Protein AF-E6LRH9-F1 (afdb_monomer_lite)

pLDDT: mean 71.88, std 18.45, range [34.19, 89.56]

Organism: NCBI:txid887325

Secondary structure (DSSP, 8-state):
--EEE--TT--EEPTTTTTT--S-SEEE--TT--EE-TTTTTT-TT--EEE--TT--EE-TTTTTT-TT------BTB-----------------

Sequence (95 aa):
MTEIEIPNSTVNVKSWTFSGCEKPERVELPKSFKQIDSKAFSDCIELKSIVIPSQVKQIEWAAFSGADEIKQELFLGNDIVIEVSEEKRQPGILR

Radius of gyration: 13.34 Å; chains: 1; bounding box: 32×40×32 Å

Foldseek 3Di:
DQEDDDDLPEQEQEACCQALVQRHLEYEDHQNYAEYEACSNELNCNHQEYEDHLNHDYYYHNSHHNNVNHDYPYCNDPDDPDDPPPPPPPPDDDD

InterPro domains:
  IPR026906 BspA-type LRR region [PF13306] (2-72)
  IPR032675 Leucine-rich repeat domain superfamily [G3DSA:3.80.10.10] (1-90)

Structure (mmCIF, N/CA/C/O backbone):
data_AF-E6LRH9-F1
#
_entry.id   AF-E6LRH9-F1
#
loop_
_atom_site.group_PDB
_atom_site.id
_atom_site.type_symbol
_atom_site.label_atom_id
_atom_site.label_alt_id
_atom_site.label_comp_id
_atom_site.label_asym_id
_atom_site.label_entity_id
_atom_site.label_seq_id
_atom_site.pdbx_PDB_ins_code
_atom_site.Cartn_x
_atom_site.Cartn_y
_atom_site.Cartn_z
_atom_site.occupancy
_atom_site.B_iso_or_equiv
_atom_site.auth_seq_id
_atom_site.auth_comp_id
_atom_site.auth_asym_id
_atom_site.auth_atom_id
_atom_site.pdbx_PDB_model_num
ATOM 1 N N . MET A 1 1 ? 11.260 -13.194 -1.825 1.00 51.09 1 MET A N 1
ATOM 2 C CA . MET A 1 1 ? 10.113 -13.098 -0.904 1.00 51.09 1 MET A CA 1
ATOM 3 C C . MET A 1 1 ? 8.974 -12.570 -1.736 1.00 51.09 1 MET A C 1
ATOM 5 O O . MET A 1 1 ? 9.146 -11.520 -2.336 1.00 51.09 1 MET A O 1
ATOM 9 N N . THR A 1 2 ? 7.914 -13.353 -1.860 1.00 66.00 2 THR A N 1
ATOM 10 C CA . THR A 1 2 ? 6.755 -13.098 -2.729 1.00 66.00 2 THR A CA 1
ATOM 11 C C . THR A 1 2 ? 5.626 -12.365 -2.004 1.00 66.00 2 THR A C 1
ATOM 13 O O . THR A 1 2 ? 4.649 -11.974 -2.633 1.00 66.00 2 THR A O 1
ATOM 16 N N . GLU A 1 3 ? 5.770 -12.155 -0.694 1.00 70.50 3 GLU A N 1
ATOM 17 C CA . GLU A 1 3 ? 4.744 -11.595 0.180 1.00 70.50 3 GLU A CA 1
ATOM 18 C C . GLU A 1 3 ? 5.357 -10.581 1.152 1.00 70.50 3 GLU A C 1
ATOM 20 O O . GLU A 1 3 ? 6.478 -10.772 1.638 1.00 70.50 3 GLU A O 1
ATOM 25 N N . ILE A 1 4 ? 4.625 -9.495 1.409 1.00 76.50 4 ILE A N 1
ATOM 26 C CA . ILE A 1 4 ? 4.906 -8.555 2.498 1.00 76.50 4 ILE A CA 1
ATOM 27 C C . ILE A 1 4 ? 3.900 -8.817 3.613 1.00 7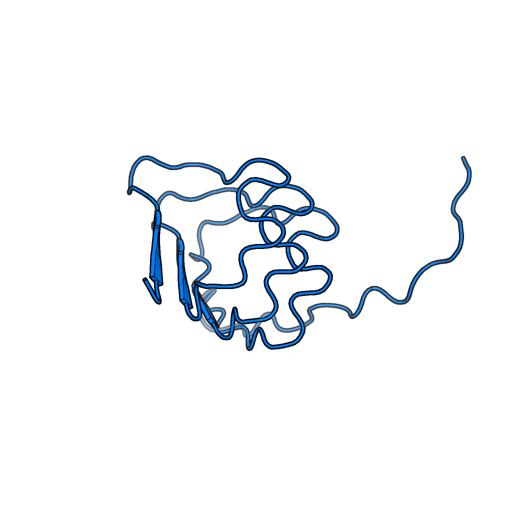6.50 4 ILE A C 1
ATOM 29 O O . ILE A 1 4 ? 2.705 -8.569 3.450 1.00 76.50 4 ILE A O 1
ATOM 33 N N . GLU A 1 5 ? 4.408 -9.249 4.764 1.00 71.38 5 GLU A N 1
ATOM 34 C CA . GLU A 1 5 ? 3.643 -9.286 6.006 1.00 71.38 5 GLU A CA 1
ATOM 35 C C . GLU A 1 5 ? 3.800 -7.954 6.741 1.00 71.38 5 GLU A C 1
ATOM 37 O O . GLU A 1 5 ? 4.888 -7.594 7.201 1.00 71.38 5 GLU A O 1
ATOM 42 N N . ILE A 1 6 ? 2.703 -7.209 6.865 1.00 77.94 6 ILE A N 1
ATOM 43 C CA . ILE A 1 6 ? 2.677 -5.990 7.669 1.00 77.94 6 ILE A CA 1
ATOM 44 C C . ILE A 1 6 ? 2.280 -6.346 9.115 1.00 77.94 6 ILE A C 1
ATOM 46 O O . ILE A 1 6 ? 1.221 -6.940 9.330 1.00 77.94 6 ILE A O 1
ATOM 50 N N . PRO A 1 7 ? 3.076 -5.961 10.137 1.00 79.94 7 PRO A N 1
ATOM 51 C CA . PRO A 1 7 ? 2.788 -6.279 11.533 1.00 79.94 7 PRO A CA 1
ATOM 52 C C . PRO A 1 7 ? 1.398 -5.820 11.974 1.00 79.94 7 PRO A C 1
ATOM 54 O O . PRO A 1 7 ? 0.993 -4.702 11.659 1.00 79.94 7 PRO A O 1
ATOM 57 N N . ASN A 1 8 ? 0.727 -6.608 12.819 1.00 75.62 8 ASN A N 1
ATOM 58 C CA . ASN A 1 8 ? -0.612 -6.298 13.348 1.00 75.62 8 ASN A CA 1
ATOM 59 C C . ASN A 1 8 ? -0.713 -4.969 14.126 1.00 75.62 8 ASN A C 1
ATOM 61 O O . ASN A 1 8 ? -1.813 -4.453 14.324 1.00 75.62 8 ASN A O 1
ATOM 65 N N . SER A 1 9 ? 0.410 -4.408 14.580 1.00 80.62 9 SER A N 1
ATOM 66 C CA . SER A 1 9 ? 0.474 -3.090 15.224 1.00 80.62 9 SER A CA 1
ATOM 67 C C . SER A 1 9 ? 0.538 -1.919 14.236 1.00 80.62 9 SER A C 1
ATOM 69 O O . SER A 1 9 ? 0.464 -0.766 14.657 1.00 80.62 9 SER A O 1
ATOM 71 N N . THR A 1 10 ? 0.676 -2.189 12.938 1.00 80.31 10 THR A N 1
ATOM 72 C CA . THR A 1 10 ? 0.793 -1.155 11.907 1.00 80.31 10 THR A CA 1
ATOM 73 C C . THR A 1 10 ? -0.563 -0.521 11.641 1.00 80.31 10 THR A C 1
ATOM 75 O O . THR A 1 10 ? -1.505 -1.182 11.210 1.00 80.31 10 THR A O 1
ATOM 78 N N . VAL A 1 11 ? -0.653 0.784 11.887 1.00 78.62 11 VAL A N 1
ATOM 79 C CA . VAL A 1 11 ? -1.887 1.562 11.706 1.00 78.62 11 VAL A CA 1
ATOM 80 C C . VAL A 1 11 ? -1.948 2.201 10.316 1.00 78.62 11 VAL A C 1
ATOM 82 O O . VAL A 1 11 ? -3.036 2.377 9.770 1.00 78.62 11 VAL A O 1
ATOM 85 N N . ASN A 1 12 ? -0.796 2.531 9.734 1.00 80.06 12 ASN A N 1
ATOM 86 C CA . ASN A 1 12 ? -0.682 3.154 8.423 1.00 80.06 12 ASN A CA 1
ATOM 87 C C . ASN A 1 12 ? 0.601 2.735 7.692 1.00 80.06 12 ASN A C 1
ATOM 89 O O . ASN A 1 12 ? 1.599 2.365 8.311 1.00 80.06 12 ASN A O 1
ATOM 93 N N . VAL A 1 13 ? 0.567 2.821 6.364 1.00 84.81 13 VAL A N 1
ATOM 94 C CA . VAL A 1 13 ? 1.753 2.772 5.505 1.00 84.81 13 VAL A CA 1
ATOM 95 C C . VAL A 1 13 ? 2.021 4.206 5.088 1.00 84.81 13 VAL A C 1
ATOM 97 O O . VAL A 1 13 ? 1.148 4.842 4.501 1.00 84.81 13 VAL A O 1
ATOM 100 N N . LYS A 1 14 ? 3.220 4.700 5.407 1.00 86.44 14 LYS A N 1
ATOM 101 C CA . LYS A 1 14 ? 3.629 6.069 5.089 1.00 86.44 14 LYS A CA 1
ATOM 102 C C . LYS A 1 14 ? 3.875 6.243 3.598 1.00 86.44 14 LYS A C 1
ATOM 104 O O . LYS A 1 14 ? 4.157 5.268 2.893 1.00 86.44 14 LYS A O 1
ATOM 109 N N . SER A 1 15 ? 3.847 7.491 3.143 1.00 88.69 15 SER A N 1
ATOM 110 C CA . SER A 1 15 ? 4.115 7.815 1.746 1.00 88.69 15 SER A CA 1
ATOM 111 C C . SER A 1 15 ? 5.414 7.165 1.273 1.00 88.69 15 SER A C 1
ATOM 113 O O . SER A 1 15 ? 6.421 7.216 1.981 1.00 88.69 15 SER A O 1
ATOM 115 N N . TRP A 1 16 ? 5.385 6.567 0.081 1.00 86.81 16 TRP A N 1
ATOM 116 C CA . TRP A 1 16 ? 6.534 5.925 -0.572 1.00 86.81 16 TRP A CA 1
ATOM 117 C C . TRP A 1 16 ? 7.149 4.699 0.128 1.00 86.81 16 TRP A C 1
ATOM 119 O O . TRP A 1 16 ? 8.169 4.204 -0.342 1.00 86.81 16 TRP A O 1
ATOM 129 N N . THR A 1 17 ? 6.562 4.175 1.214 1.00 88.00 17 THR A N 1
ATOM 130 C CA . THR A 1 17 ? 7.173 3.078 2.005 1.00 88.00 17 THR A CA 1
ATOM 131 C C . THR A 1 17 ? 7.501 1.837 1.173 1.00 88.00 17 THR A C 1
ATOM 133 O O . THR A 1 17 ? 8.559 1.243 1.362 1.00 88.00 17 THR A O 1
ATOM 136 N N . PHE A 1 18 ? 6.610 1.450 0.261 1.00 88.31 18 PHE A N 1
ATOM 137 C CA . PHE A 1 18 ? 6.796 0.323 -0.651 1.00 88.31 18 PHE A CA 1
ATOM 138 C C . PHE A 1 18 ? 6.895 0.777 -2.107 1.00 88.31 18 PHE A C 1
ATOM 140 O O . PHE A 1 18 ? 6.721 -0.038 -3.005 1.00 88.31 18 PHE A O 1
ATOM 147 N N . SER A 1 19 ? 7.185 2.054 -2.369 1.00 88.00 19 SER A N 1
ATOM 148 C CA . SER A 1 19 ? 7.321 2.517 -3.748 1.00 88.00 19 SER A CA 1
ATOM 149 C C . SER A 1 19 ? 8.463 1.791 -4.461 1.00 88.00 19 SER A C 1
ATOM 151 O O . SER A 1 19 ? 9.562 1.680 -3.919 1.00 88.00 19 SER A O 1
ATOM 153 N N . GLY A 1 20 ? 8.216 1.336 -5.688 1.00 87.44 20 GLY A N 1
ATOM 154 C CA . GLY A 1 20 ? 9.168 0.583 -6.500 1.00 87.44 20 GLY A CA 1
ATOM 155 C C . GLY A 1 20 ? 9.417 -0.834 -5.984 1.00 87.44 20 GLY A C 1
ATOM 156 O O . GLY A 1 20 ? 10.459 -1.420 -6.271 1.00 87.44 20 GLY A O 1
ATOM 157 N N . CYS A 1 21 ? 8.520 -1.394 -5.166 1.00 85.88 21 CYS A N 1
ATOM 158 C CA . CYS A 1 21 ? 8.648 -2.783 -4.742 1.00 85.88 21 CYS A CA 1
ATOM 159 C C . CYS A 1 21 ? 8.271 -3.731 -5.891 1.00 85.88 21 CYS A C 1
ATOM 161 O O . CYS A 1 21 ? 7.109 -4.057 -6.092 1.00 85.88 21 CYS A O 1
ATOM 163 N N . GLU A 1 22 ? 9.282 -4.243 -6.590 1.00 82.81 22 GLU A N 1
ATOM 164 C CA . GLU A 1 22 ? 9.142 -5.176 -7.726 1.00 82.81 22 GLU A CA 1
ATOM 165 C C . GLU A 1 22 ? 9.088 -6.658 -7.310 1.00 82.81 22 GLU A C 1
ATOM 167 O O . GLU A 1 22 ? 9.238 -7.549 -8.130 1.00 82.81 22 GLU A O 1
ATOM 172 N N . LYS A 1 23 ? 8.994 -6.964 -6.014 1.00 83.50 23 LYS A N 1
ATOM 173 C CA . LYS A 1 23 ? 9.059 -8.345 -5.497 1.00 83.50 23 LYS A CA 1
ATOM 174 C C . LYS A 1 23 ? 7.749 -8.917 -4.960 1.00 83.50 23 LYS A C 1
ATOM 176 O O . LYS A 1 23 ? 7.531 -10.112 -5.157 1.00 83.50 23 LYS A O 1
ATOM 181 N N . PRO A 1 24 ? 6.938 -8.169 -4.191 1.00 82.38 24 PRO A N 1
ATOM 182 C CA . PRO A 1 24 ? 5.738 -8.743 -3.612 1.00 82.38 24 PRO A CA 1
ATOM 183 C C . PRO A 1 24 ? 4.680 -8.905 -4.695 1.00 82.38 24 PRO A C 1
ATOM 185 O O . PRO A 1 24 ? 4.187 -7.920 -5.230 1.00 82.38 24 PRO A O 1
ATOM 188 N N . GLU A 1 25 ? 4.288 -10.145 -4.964 1.00 87.56 25 GLU A N 1
ATOM 189 C CA . GLU A 1 25 ? 3.111 -10.421 -5.791 1.00 87.56 25 GLU A CA 1
ATOM 190 C C . GLU A 1 25 ? 1.821 -10.208 -4.998 1.00 87.56 25 GLU A C 1
ATOM 192 O O . GLU A 1 25 ? 0.755 -9.966 -5.571 1.00 87.56 25 GLU A O 1
ATOM 197 N N . ARG A 1 26 ? 1.927 -10.285 -3.666 1.00 84.62 26 ARG A N 1
ATOM 198 C CA . ARG A 1 26 ? 0.807 -10.185 -2.744 1.00 84.62 26 ARG A CA 1
ATOM 199 C C . ARG A 1 26 ? 1.143 -9.364 -1.503 1.00 84.62 26 ARG A C 1
ATOM 201 O O . ARG A 1 26 ? 2.218 -9.510 -0.918 1.00 84.62 26 ARG A O 1
ATOM 208 N N . VAL A 1 27 ? 0.196 -8.526 -1.087 1.00 85.50 27 VAL A N 1
ATOM 209 C CA . VAL A 1 27 ? 0.264 -7.748 0.159 1.00 85.50 27 VAL A CA 1
ATOM 210 C C . VAL A 1 27 ? -0.996 -7.987 0.987 1.00 85.50 27 VAL A C 1
ATOM 212 O O . VAL A 1 27 ? -2.113 -7.791 0.506 1.00 85.50 27 VAL A O 1
ATOM 215 N N . GLU A 1 28 ? -0.819 -8.347 2.256 1.00 84.12 28 GLU A N 1
ATOM 216 C CA . GLU A 1 28 ? -1.899 -8.358 3.244 1.00 84.12 28 GLU A CA 1
ATOM 217 C C . GLU A 1 28 ? -1.711 -7.225 4.250 1.00 84.12 28 GLU A C 1
ATOM 219 O O . GLU A 1 28 ? -0.677 -7.121 4.915 1.00 84.12 28 GLU A O 1
ATOM 224 N N . LEU A 1 29 ? -2.730 -6.376 4.394 1.00 83.75 29 LEU A N 1
ATOM 225 C CA . LEU A 1 29 ? -2.743 -5.359 5.441 1.00 83.75 29 LEU A CA 1
ATOM 226 C C . LEU A 1 29 ? -3.442 -5.903 6.703 1.00 83.75 29 LEU A C 1
ATOM 228 O O . LEU A 1 29 ? -4.443 -6.619 6.606 1.00 83.75 29 LEU A O 1
ATOM 232 N N . PRO A 1 30 ? -2.969 -5.545 7.909 1.00 82.56 30 PRO A N 1
ATOM 233 C CA . PRO A 1 30 ? -3.532 -6.054 9.152 1.00 82.56 30 PRO A CA 1
ATOM 234 C C . PRO A 1 30 ? -4.929 -5.483 9.411 1.00 82.56 30 PRO A C 1
ATOM 236 O O . PRO A 1 30 ? -5.239 -4.355 9.049 1.00 82.56 30 PRO A O 1
ATOM 239 N N . LYS A 1 31 ? -5.786 -6.209 10.138 1.00 80.25 31 LYS A N 1
ATOM 240 C CA . LYS A 1 31 ? -7.176 -5.775 10.422 1.00 80.25 31 LYS A CA 1
ATOM 241 C C . LYS A 1 31 ? -7.289 -4.421 11.143 1.00 80.25 31 LYS A C 1
ATOM 243 O O . LYS A 1 31 ? -8.333 -3.774 11.080 1.00 80.25 31 LYS A O 1
ATOM 248 N N . SER A 1 32 ? -6.244 -4.020 11.864 1.00 81.69 32 SER A N 1
ATOM 249 C CA . SER A 1 32 ? -6.135 -2.746 12.587 1.00 81.69 32 SER A CA 1
ATOM 250 C C . SER A 1 32 ? -5.810 -1.555 11.679 1.00 81.69 32 SER A C 1
ATOM 252 O O . SER A 1 32 ? -5.948 -0.413 12.121 1.00 81.69 32 SER A O 1
ATOM 254 N N . PHE A 1 33 ? -5.409 -1.814 10.435 1.00 83.12 33 PHE A N 1
ATOM 255 C CA . PHE A 1 33 ? -4.912 -0.824 9.495 1.00 83.12 33 PHE A CA 1
ATOM 256 C C . PHE A 1 33 ? -5.986 0.200 9.118 1.00 83.12 33 PHE A C 1
ATOM 258 O O . PHE A 1 33 ? -7.155 -0.141 8.923 1.00 83.12 33 PHE A O 1
ATOM 265 N N . LYS A 1 34 ? -5.593 1.475 9.044 1.00 82.62 34 LYS A N 1
ATOM 266 C CA . LYS A 1 34 ? -6.513 2.608 8.883 1.00 82.62 34 LYS A CA 1
ATOM 267 C C . LYS A 1 34 ? -6.281 3.420 7.619 1.00 82.62 34 LYS A C 1
ATOM 269 O O . LYS A 1 34 ? -7.260 3.959 7.105 1.00 82.62 34 LYS A O 1
ATOM 274 N N . GLN A 1 35 ? -5.042 3.526 7.139 1.00 83.06 35 GLN A N 1
ATOM 275 C CA . GLN A 1 35 ? -4.706 4.495 6.097 1.00 83.06 35 GLN A CA 1
ATOM 276 C C . GLN A 1 35 ? -3.521 4.069 5.225 1.00 83.06 35 GLN A C 1
ATOM 278 O O . GLN A 1 35 ? -2.477 3.666 5.743 1.00 83.06 35 GLN A O 1
ATOM 283 N N . ILE A 1 36 ? -3.685 4.203 3.907 1.00 85.81 36 ILE A N 1
ATOM 284 C CA . ILE A 1 36 ? -2.616 4.076 2.911 1.00 85.81 36 ILE A CA 1
ATOM 285 C C . ILE A 1 36 ? -2.259 5.483 2.427 1.00 85.81 36 ILE A C 1
ATOM 287 O O . ILE A 1 36 ? -3.097 6.143 1.814 1.00 85.81 36 ILE A O 1
ATOM 291 N N . ASP A 1 37 ? -1.039 5.942 2.703 1.00 88.38 37 ASP A N 1
ATOM 292 C CA . ASP A 1 37 ? -0.593 7.280 2.307 1.00 88.38 37 ASP A CA 1
ATOM 293 C C . ASP A 1 37 ? -0.205 7.364 0.820 1.00 88.38 37 ASP A C 1
ATOM 295 O O . ASP A 1 37 ? -0.116 6.367 0.096 1.00 88.38 37 ASP A O 1
ATOM 299 N N . SER A 1 38 ? 0.025 8.596 0.351 1.00 85.94 38 SER A N 1
ATOM 300 C CA . SER A 1 38 ? 0.264 8.874 -1.064 1.00 85.94 38 SER A CA 1
ATOM 301 C C . SER A 1 38 ? 1.476 8.102 -1.571 1.00 85.94 38 SER A C 1
ATOM 303 O O . SER A 1 38 ? 2.537 8.117 -0.941 1.00 85.94 38 SER A O 1
ATOM 305 N N . LYS A 1 39 ? 1.320 7.433 -2.719 1.00 87.81 39 LYS A N 1
ATOM 306 C CA . LYS A 1 39 ? 2.386 6.642 -3.357 1.00 87.81 39 LYS A CA 1
ATOM 307 C C . LYS A 1 39 ? 2.977 5.535 -2.479 1.00 87.81 39 LYS A C 1
ATOM 309 O O . LYS A 1 39 ? 4.105 5.106 -2.684 1.00 87.81 39 LYS A O 1
ATOM 314 N N . ALA A 1 40 ? 2.237 5.062 -1.476 1.00 88.31 40 ALA A N 1
ATOM 315 C CA . ALA A 1 40 ? 2.691 3.997 -0.586 1.00 88.31 40 ALA A CA 1
ATOM 316 C C . ALA A 1 40 ? 3.134 2.722 -1.328 1.00 88.31 40 ALA A C 1
ATOM 318 O O . ALA A 1 40 ? 4.102 2.107 -0.896 1.00 88.31 40 ALA A O 1
ATOM 319 N N . PHE A 1 41 ? 2.468 2.369 -2.429 1.00 88.50 41 PHE A N 1
ATOM 320 C CA . PHE A 1 41 ? 2.737 1.217 -3.297 1.00 88.50 41 PHE A CA 1
ATOM 321 C C . PHE A 1 41 ? 2.872 1.643 -4.772 1.00 88.50 41 PHE A C 1
ATOM 323 O O . PHE A 1 41 ? 2.450 0.913 -5.671 1.00 88.50 41 PHE A O 1
ATOM 330 N N . SER A 1 42 ? 3.394 2.846 -5.044 1.00 87.50 42 SER A N 1
ATOM 331 C CA . SER A 1 42 ? 3.623 3.265 -6.432 1.00 87.50 42 SER A CA 1
ATOM 332 C C . SER A 1 42 ? 4.714 2.429 -7.095 1.00 87.50 42 SER A C 1
ATOM 334 O O . SER A 1 42 ? 5.662 2.030 -6.430 1.00 87.50 42 SER A O 1
ATOM 336 N N . ASP A 1 43 ? 4.606 2.185 -8.397 1.00 89.56 43 ASP A N 1
ATOM 337 C CA . ASP A 1 43 ? 5.567 1.433 -9.211 1.00 89.56 43 ASP A CA 1
ATOM 338 C C . ASP A 1 43 ? 5.833 0.002 -8.692 1.00 89.56 43 ASP A C 1
ATOM 340 O O . ASP A 1 43 ? 6.892 -0.583 -8.922 1.00 89.56 43 ASP A O 1
ATOM 344 N N . CYS A 1 44 ? 4.870 -0.588 -7.975 1.00 89.06 44 CYS A N 1
ATOM 345 C CA . CYS A 1 44 ? 4.892 -1.995 -7.572 1.00 89.06 44 CYS A CA 1
ATOM 346 C C . CYS A 1 44 ? 4.436 -2.896 -8.728 1.00 89.06 44 CYS A C 1
ATOM 348 O O . CYS A 1 44 ? 3.344 -3.459 -8.688 1.00 89.06 44 CYS A O 1
ATOM 350 N N . ILE A 1 45 ? 5.261 -3.011 -9.768 1.00 88.12 45 ILE A N 1
ATOM 351 C CA . ILE A 1 45 ? 4.888 -3.635 -11.051 1.00 88.12 45 ILE A CA 1
ATOM 352 C C . ILE A 1 45 ? 4.512 -5.122 -10.955 1.00 88.12 45 ILE A C 1
ATOM 354 O O . ILE A 1 45 ? 3.690 -5.594 -11.730 1.00 88.12 45 ILE A O 1
ATOM 358 N N . GLU A 1 46 ? 5.081 -5.855 -9.995 1.00 89.12 46 GLU A N 1
ATOM 359 C CA . GLU A 1 46 ? 4.790 -7.282 -9.793 1.00 89.12 46 GLU A CA 1
ATOM 360 C C . GLU A 1 46 ? 3.624 -7.518 -8.822 1.00 89.12 46 GLU A C 1
ATOM 362 O O . GLU A 1 46 ? 3.212 -8.663 -8.633 1.00 89.12 46 GLU A O 1
ATOM 367 N N . LEU A 1 47 ? 3.084 -6.468 -8.186 1.00 85.62 47 LEU A N 1
ATOM 368 C CA . LEU A 1 47 ? 1.999 -6.606 -7.218 1.00 85.62 47 LEU A CA 1
ATOM 369 C C . LEU A 1 47 ? 0.706 -6.957 -7.952 1.00 85.62 47 LEU A C 1
ATOM 371 O O . LEU A 1 47 ? 0.139 -6.141 -8.667 1.00 85.62 47 LEU A O 1
ATOM 375 N N . LYS A 1 48 ? 0.228 -8.187 -7.756 1.00 85.44 48 LYS A N 1
ATOM 376 C CA . LYS A 1 48 ? -0.963 -8.732 -8.424 1.00 85.44 48 LYS A CA 1
ATOM 377 C C . LYS A 1 48 ? -2.199 -8.688 -7.541 1.00 85.44 48 LYS A C 1
ATOM 379 O O . LYS A 1 48 ? -3.310 -8.627 -8.056 1.00 85.44 48 LYS A O 1
ATOM 384 N N . SER A 1 49 ? -2.026 -8.749 -6.222 1.00 82.06 49 SER A N 1
ATOM 385 C CA . SER A 1 49 ? -3.131 -8.764 -5.261 1.00 82.06 49 SER A CA 1
ATOM 386 C C . SER A 1 49 ? -2.775 -7.988 -3.998 1.00 82.06 49 SER A C 1
ATOM 388 O O . SER A 1 49 ? -1.693 -8.142 -3.428 1.00 82.06 49 SER A O 1
ATOM 390 N N . ILE A 1 50 ? -3.711 -7.167 -3.530 1.00 82.38 50 ILE A N 1
ATOM 391 C CA . ILE A 1 50 ? -3.636 -6.526 -2.221 1.00 82.38 50 ILE A CA 1
ATOM 392 C C . ILE A 1 50 ? -4.963 -6.694 -1.489 1.00 82.38 50 ILE A C 1
ATOM 394 O O . ILE A 1 50 ? -6.023 -6.347 -2.009 1.00 82.38 50 ILE A O 1
ATOM 398 N N . VAL A 1 51 ? -4.894 -7.207 -0.260 1.00 82.62 51 VAL A N 1
ATOM 399 C CA . VAL A 1 51 ? -6.058 -7.355 0.616 1.00 82.62 51 VAL A CA 1
ATOM 400 C C . VAL A 1 51 ? -6.141 -6.136 1.527 1.00 82.62 51 VAL A C 1
ATOM 402 O O . VAL A 1 51 ? -5.332 -5.975 2.445 1.00 82.62 51 VAL A O 1
ATOM 405 N N . ILE A 1 52 ? -7.130 -5.275 1.275 1.00 78.00 52 ILE A N 1
ATOM 406 C CA . ILE A 1 52 ? -7.388 -4.066 2.067 1.00 78.00 52 ILE A CA 1
ATOM 407 C C . ILE A 1 52 ? -8.515 -4.352 3.081 1.00 78.00 52 ILE A C 1
ATOM 409 O O . ILE A 1 52 ? -9.644 -4.638 2.680 1.00 78.00 52 ILE A O 1
ATOM 413 N N . PRO A 1 53 ? -8.247 -4.276 4.397 1.00 76.38 53 PRO A N 1
ATOM 414 C CA . PRO A 1 53 ? -9.236 -4.471 5.443 1.00 76.38 53 PRO A CA 1
ATOM 415 C C . PRO A 1 53 ? -10.392 -3.484 5.339 1.00 76.38 53 PRO A C 1
ATOM 417 O O . PRO A 1 53 ? -10.197 -2.303 5.059 1.00 76.38 53 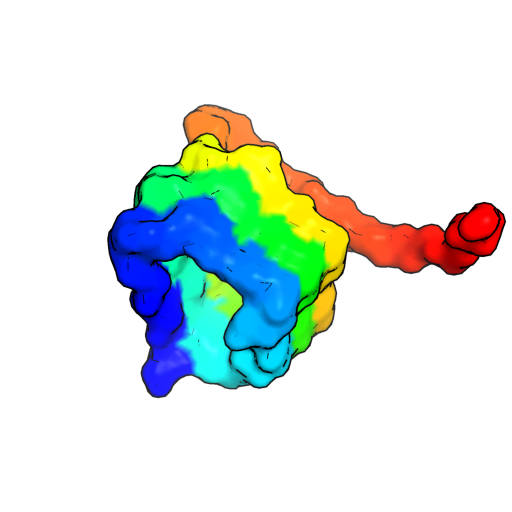PRO A O 1
ATOM 420 N N . SER A 1 54 ? -11.581 -3.920 5.752 1.00 73.69 54 SER A N 1
ATOM 421 C CA . SER A 1 54 ? -12.771 -3.063 5.780 1.00 73.69 54 SER A CA 1
ATOM 422 C C . SER A 1 54 ? -12.676 -1.851 6.720 1.00 73.69 54 SER A C 1
ATOM 424 O O . SER A 1 54 ? -13.528 -0.968 6.711 1.00 73.69 54 SER A O 1
ATOM 426 N N . GLN A 1 55 ? -11.654 -1.824 7.576 1.00 76.94 55 GLN A N 1
ATOM 427 C CA . GLN A 1 55 ? -11.386 -0.756 8.534 1.00 76.94 55 GLN A CA 1
ATOM 428 C C . GLN A 1 55 ? -10.537 0.386 7.963 1.00 76.94 55 GLN A C 1
ATOM 430 O O . GLN A 1 55 ? -10.377 1.400 8.654 1.00 76.94 55 GLN A O 1
ATOM 435 N N . VAL A 1 56 ? -9.993 0.224 6.752 1.00 80.06 56 VAL A N 1
ATOM 436 C CA . VAL A 1 56 ? -9.244 1.274 6.062 1.00 80.06 56 VAL A CA 1
ATOM 437 C C . VAL A 1 56 ? -10.208 2.382 5.674 1.00 80.06 56 VAL A C 1
ATOM 439 O O . VAL A 1 56 ? -11.195 2.156 4.982 1.00 80.06 56 VAL A O 1
ATOM 442 N N . LYS A 1 57 ? -9.936 3.586 6.171 1.00 78.94 57 LYS A N 1
ATOM 443 C CA . LYS A 1 57 ? -10.794 4.758 5.973 1.00 78.94 57 LYS A CA 1
ATOM 444 C C . LYS A 1 57 ? -10.319 5.648 4.836 1.00 78.94 57 LYS A C 1
ATOM 446 O O . LYS A 1 57 ? -11.102 6.453 4.345 1.00 78.94 57 LYS A O 1
ATOM 451 N N . GLN A 1 58 ? -9.042 5.551 4.477 1.00 78.25 58 GLN A N 1
ATOM 452 C CA . GLN A 1 58 ? -8.400 6.501 3.583 1.00 78.25 58 GLN A CA 1
ATOM 453 C C . GLN A 1 58 ? -7.306 5.822 2.763 1.00 78.25 58 GLN A C 1
ATOM 455 O O . GLN A 1 58 ? -6.452 5.113 3.299 1.00 78.25 58 GLN A O 1
ATOM 460 N N . ILE A 1 59 ? -7.356 6.060 1.457 1.00 83.06 59 ILE A N 1
ATOM 461 C CA . ILE A 1 59 ? -6.321 5.713 0.489 1.00 83.06 59 ILE A CA 1
ATOM 462 C C . ILE A 1 59 ? -6.004 7.016 -0.237 1.00 83.06 59 ILE A C 1
ATOM 464 O O . ILE A 1 59 ? -6.875 7.606 -0.870 1.00 83.06 59 ILE A O 1
ATOM 468 N N . GLU A 1 60 ? -4.785 7.500 -0.062 1.00 82.88 60 GLU A N 1
ATOM 469 C CA . GLU A 1 60 ? -4.334 8.787 -0.582 1.00 82.88 60 GLU A CA 1
ATOM 470 C C . GLU A 1 60 ? -3.969 8.732 -2.072 1.00 82.88 60 GLU A C 1
ATOM 472 O O . GLU A 1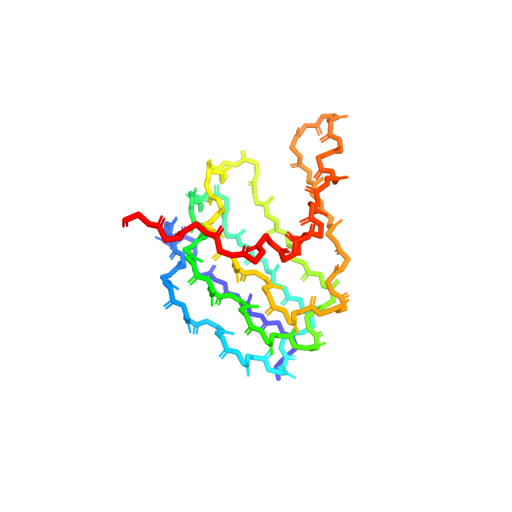 60 ? -3.817 7.668 -2.681 1.00 82.88 60 GLU A O 1
ATOM 477 N N . TRP A 1 61 ? -3.784 9.916 -2.660 1.00 80.56 61 TRP A N 1
ATOM 478 C CA . TRP A 1 61 ? -3.480 10.081 -4.081 1.00 80.56 61 TRP A CA 1
ATOM 479 C C . TRP A 1 61 ? -2.283 9.235 -4.547 1.00 80.56 61 TRP A C 1
ATOM 481 O O . TRP A 1 61 ? -1.240 9.179 -3.884 1.00 80.56 61 TRP A O 1
ATOM 491 N N . ALA A 1 62 ? -2.423 8.610 -5.720 1.00 82.69 62 ALA A N 1
ATOM 492 C CA . ALA A 1 62 ? -1.393 7.802 -6.373 1.00 82.69 62 ALA A CA 1
ATOM 493 C C . ALA A 1 62 ? -0.832 6.643 -5.523 1.00 82.69 62 ALA A C 1
ATOM 495 O O . ALA A 1 62 ? 0.246 6.142 -5.836 1.00 82.69 62 ALA A O 1
ATOM 496 N N . ALA A 1 63 ? -1.538 6.186 -4.477 1.00 83.19 63 ALA A N 1
ATOM 497 C CA . ALA A 1 63 ? -1.101 5.080 -3.617 1.00 83.19 63 ALA A CA 1
ATOM 498 C C . ALA A 1 63 ? -0.675 3.820 -4.391 1.00 83.19 63 ALA A C 1
ATOM 500 O O . ALA A 1 63 ? 0.243 3.145 -3.941 1.00 83.19 63 ALA A O 1
ATOM 501 N N . PHE A 1 64 ? -1.284 3.557 -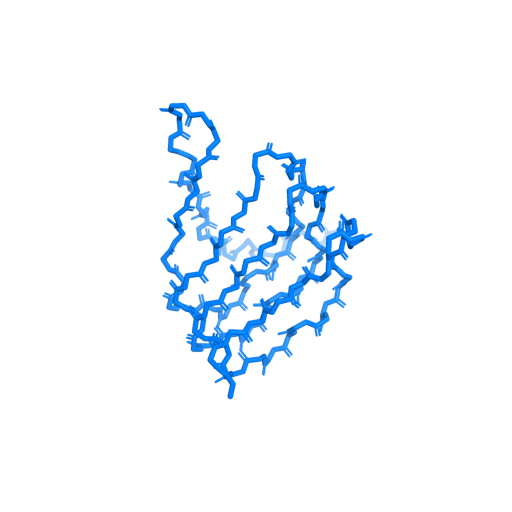5.552 1.00 84.44 64 PHE A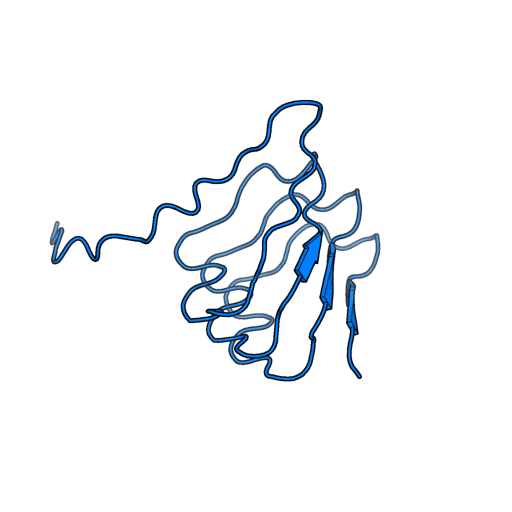 N 1
ATOM 502 C CA . PHE A 1 64 ? -1.000 2.420 -6.440 1.00 84.44 64 PHE A CA 1
ATOM 503 C C . PHE A 1 64 ? -0.606 2.851 -7.867 1.00 84.44 64 PHE A C 1
ATOM 505 O O . PHE A 1 64 ? -0.779 2.099 -8.820 1.00 84.44 64 PHE A O 1
ATOM 512 N N . SER A 1 65 ? -0.132 4.088 -8.052 1.00 84.12 65 SER A N 1
ATOM 513 C CA . SER A 1 65 ? 0.269 4.586 -9.379 1.00 84.12 65 SER A CA 1
ATOM 514 C C . SER A 1 65 ? 1.386 3.726 -9.969 1.00 84.12 65 SER A C 1
ATOM 516 O O . SER A 1 65 ? 2.386 3.541 -9.293 1.00 84.12 65 SER A O 1
ATOM 518 N N . GLY A 1 66 ? 1.259 3.260 -11.215 1.00 83.94 66 GLY A N 1
ATOM 519 C CA . GLY A 1 66 ? 2.279 2.429 -11.878 1.00 83.94 66 GLY A CA 1
ATOM 520 C C . GLY A 1 66 ? 2.323 0.972 -11.403 1.00 83.94 66 GLY A C 1
ATOM 521 O O . GLY A 1 66 ? 3.218 0.226 -11.786 1.00 83.94 66 GLY A O 1
ATOM 522 N N . ALA A 1 67 ? 1.381 0.554 -10.554 1.00 82.62 67 ALA A N 1
ATOM 523 C CA . ALA A 1 67 ? 1.200 -0.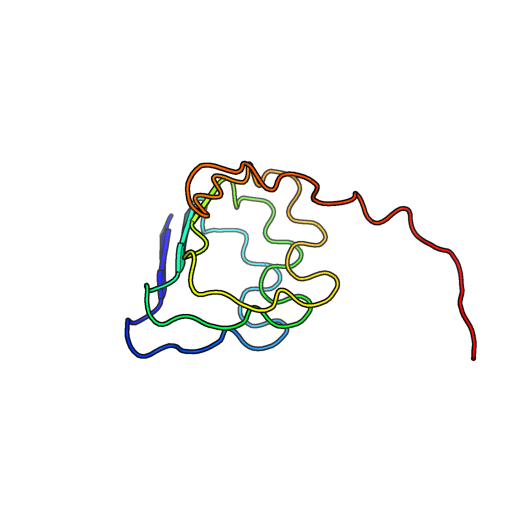842 -10.179 1.00 82.62 67 ALA A CA 1
ATOM 524 C C . ALA A 1 67 ? 0.116 -1.479 -11.067 1.00 82.62 67 ALA A C 1
ATOM 526 O O . ALA A 1 67 ? -1.016 -1.715 -10.640 1.00 82.62 67 ALA A O 1
ATOM 527 N N . ASP A 1 68 ? 0.470 -1.687 -12.335 1.00 80.94 68 ASP A N 1
ATOM 528 C CA . ASP A 1 68 ? -0.476 -1.976 -13.423 1.00 80.94 68 ASP A CA 1
ATOM 529 C C . ASP A 1 68 ? -1.107 -3.383 -13.347 1.00 80.94 68 ASP A C 1
ATOM 531 O O . ASP A 1 68 ? -2.179 -3.617 -13.904 1.00 80.94 68 ASP A O 1
ATOM 535 N N . GLU A 1 69 ? -0.480 -4.314 -12.621 1.00 80.69 69 GLU A N 1
ATOM 536 C CA . GLU A 1 69 ? -0.929 -5.708 -12.487 1.00 80.69 69 GLU A CA 1
ATOM 537 C C . GLU A 1 69 ? -1.888 -5.946 -11.305 1.00 80.69 69 GLU A C 1
ATOM 539 O O . GLU A 1 69 ? -2.427 -7.052 -11.165 1.00 80.69 69 GLU A O 1
ATOM 544 N N . ILE A 1 70 ? -2.132 -4.940 -10.451 1.00 73.62 70 ILE A N 1
ATOM 545 C CA . ILE A 1 70 ? -2.950 -5.118 -9.244 1.00 73.62 70 ILE A CA 1
ATOM 546 C C . ILE A 1 70 ? -4.405 -5.397 -9.630 1.00 73.62 70 ILE A C 1
ATOM 548 O O . ILE A 1 70 ? -5.154 -4.514 -10.047 1.00 73.62 70 ILE A O 1
ATOM 552 N N . LYS A 1 71 ? -4.854 -6.623 -9.362 1.00 69.06 71 LYS A N 1
ATOM 553 C CA . LYS A 1 71 ? -6.263 -7.017 -9.374 1.00 69.06 71 LYS A CA 1
ATOM 554 C C . LYS A 1 71 ? -6.782 -6.876 -7.949 1.00 69.06 71 LYS A C 1
ATOM 556 O O . LYS A 1 71 ? -6.397 -7.622 -7.052 1.00 69.06 71 LYS A O 1
ATOM 561 N N . GLN A 1 72 ? -7.595 -5.855 -7.709 1.00 61.59 72 GLN A N 1
ATOM 562 C CA . GLN A 1 72 ? -8.105 -5.571 -6.370 1.00 61.59 72 GLN A CA 1
ATOM 563 C C . GLN A 1 72 ? -9.148 -6.612 -5.956 1.00 61.59 72 GLN A C 1
ATOM 565 O O . GLN A 1 72 ? -10.167 -6.772 -6.623 1.00 61.59 72 GLN A O 1
ATOM 570 N N . GLU A 1 73 ? -8.919 -7.279 -4.826 1.00 49.78 73 GLU A N 1
ATOM 571 C CA . GLU A 1 73 ? -9.916 -8.111 -4.148 1.00 49.78 73 GLU A CA 1
ATOM 572 C C . GLU A 1 73 ? -10.350 -7.380 -2.872 1.00 49.78 73 GLU A C 1
ATOM 574 O O . GLU A 1 73 ? -9.833 -7.598 -1.775 1.00 49.78 73 GLU A O 1
ATOM 579 N N . LEU A 1 74 ? -11.262 -6.421 -3.035 1.00 46.44 74 LEU A N 1
ATOM 580 C CA . LEU A 1 74 ? -11.781 -5.610 -1.940 1.00 46.44 74 LEU A CA 1
ATOM 581 C C . LEU A 1 74 ? -13.013 -6.288 -1.320 1.00 46.44 74 LEU A C 1
ATOM 583 O O . LEU A 1 74 ? -14.021 -6.476 -1.996 1.00 46.44 74 LEU A O 1
ATOM 587 N N . PHE A 1 75 ? -12.964 -6.607 -0.025 1.00 46.56 75 PHE A N 1
ATOM 588 C CA . PHE A 1 75 ? -14.131 -7.067 0.738 1.00 46.56 75 PHE A CA 1
ATOM 589 C C . PHE A 1 75 ? -14.507 -6.019 1.798 1.00 46.56 75 PHE A C 1
ATOM 591 O O . PHE A 1 75 ? -13.982 -6.012 2.914 1.00 46.56 75 PHE A O 1
ATOM 598 N N . LEU A 1 76 ? -15.441 -5.129 1.454 1.00 40.69 76 LEU A N 1
ATOM 599 C CA . LEU A 1 76 ? -16.043 -4.122 2.340 1.00 40.69 76 LEU A CA 1
ATOM 600 C C . LEU A 1 76 ? -17.514 -4.481 2.613 1.00 40.69 76 LEU A C 1
ATOM 602 O O . LEU A 1 76 ? -18.424 -3.771 2.205 1.00 40.69 76 LEU A O 1
ATOM 606 N N . GLY A 1 77 ? -17.793 -5.618 3.260 1.00 48.00 77 GLY A N 1
ATOM 607 C CA . GLY A 1 77 ? -19.176 -6.124 3.244 1.00 48.00 77 GLY A CA 1
ATOM 608 C C . GLY A 1 77 ? -19.654 -6.358 1.799 1.00 48.00 77 GLY A C 1
ATOM 609 O O . GLY A 1 77 ? -18.832 -6.451 0.894 1.00 48.00 77 GLY A O 1
ATOM 610 N N . ASN A 1 78 ? -20.959 -6.501 1.570 1.00 38.12 78 ASN A N 1
ATOM 611 C CA . ASN A 1 78 ? -21.508 -6.985 0.291 1.00 38.12 78 ASN A CA 1
ATOM 612 C C . ASN A 1 78 ? -21.372 -6.028 -0.918 1.00 38.12 78 ASN A C 1
ATOM 614 O O . ASN A 1 78 ? -21.926 -6.340 -1.970 1.00 38.12 78 ASN A O 1
ATOM 618 N N . ASP A 1 79 ? -20.649 -4.913 -0.812 1.00 42.69 79 ASP A N 1
ATOM 619 C CA . ASP A 1 79 ? -20.465 -3.974 -1.918 1.00 42.69 79 ASP A CA 1
ATOM 620 C C . ASP A 1 79 ? -19.031 -4.014 -2.459 1.00 42.69 79 ASP A C 1
ATOM 622 O O . ASP A 1 79 ? -18.046 -3.723 -1.775 1.00 42.69 79 ASP A O 1
ATOM 626 N N . ILE A 1 80 ? -18.938 -4.384 -3.735 1.00 41.69 80 ILE A N 1
ATOM 627 C CA . ILE A 1 80 ? -17.730 -4.338 -4.554 1.00 41.69 80 ILE A CA 1
ATOM 628 C C . ILE A 1 80 ? -17.448 -2.862 -4.855 1.00 41.69 80 ILE A C 1
ATOM 630 O O . ILE A 1 80 ? -18.055 -2.281 -5.752 1.00 41.69 80 ILE A O 1
ATOM 634 N N . VAL A 1 81 ? -16.530 -2.235 -4.119 1.00 43.59 81 VAL A N 1
ATOM 635 C CA . VAL A 1 81 ? -16.006 -0.914 -4.495 1.00 43.59 81 VAL A CA 1
ATOM 636 C C . VAL A 1 81 ? -14.831 -1.143 -5.437 1.00 43.59 81 VAL A C 1
ATOM 638 O O . VAL A 1 81 ? -13.680 -1.167 -5.018 1.00 43.59 81 VAL A O 1
ATOM 641 N N . ILE A 1 82 ? -15.121 -1.363 -6.717 1.00 47.78 82 ILE A N 1
ATOM 642 C CA . ILE A 1 82 ? -14.103 -1.265 -7.763 1.00 47.78 82 ILE A CA 1
ATOM 643 C C . ILE A 1 82 ? -14.536 -0.154 -8.710 1.00 47.78 82 ILE A C 1
ATOM 645 O O . ILE A 1 82 ? -15.126 -0.389 -9.755 1.00 47.78 82 ILE A O 1
ATOM 649 N N . GLU A 1 83 ? -14.207 1.072 -8.334 1.00 39.47 83 GLU A N 1
ATOM 650 C CA . GLU A 1 83 ? -13.606 1.981 -9.296 1.00 39.47 83 GLU A CA 1
ATOM 651 C C . GLU A 1 83 ? -12.314 2.460 -8.643 1.00 39.47 83 GLU A C 1
ATOM 653 O O . GLU A 1 83 ? -12.288 3.443 -7.904 1.00 39.47 83 GLU A O 1
ATOM 658 N N . VAL A 1 84 ? -11.203 1.780 -8.944 1.00 44.66 84 VAL A N 1
ATOM 659 C CA . VAL A 1 84 ? -9.996 2.568 -9.188 1.00 44.66 84 VAL A CA 1
ATOM 660 C C . VAL A 1 84 ? -10.391 3.392 -10.388 1.00 44.66 84 VAL A C 1
ATOM 662 O O . VAL A 1 84 ? -10.392 2.892 -11.511 1.00 44.66 84 VAL A O 1
ATOM 665 N N . SER A 1 85 ? -10.864 4.614 -10.153 1.00 40.00 85 SER A N 1
ATOM 666 C CA . SER A 1 85 ? -10.895 5.581 -11.225 1.00 40.00 85 SER A CA 1
ATOM 667 C C . SER A 1 85 ? -9.458 5.580 -11.720 1.00 40.00 85 SER A C 1
ATOM 669 O O . SER A 1 85 ? -8.566 6.002 -10.981 1.00 40.00 85 SER A O 1
ATOM 671 N N . GLU A 1 86 ? -9.213 5.027 -12.915 1.00 41.28 86 GLU A N 1
ATOM 672 C CA . GLU A 1 86 ? -8.068 5.438 -13.707 1.00 41.28 86 GLU A CA 1
ATOM 673 C C . GLU A 1 86 ? -8.048 6.942 -13.510 1.00 41.28 86 GLU A C 1
ATOM 675 O O . GLU A 1 86 ? -9.035 7.621 -13.831 1.00 41.28 86 GLU A O 1
ATOM 680 N N . GLU A 1 87 ? -7.020 7.449 -12.832 1.00 39.44 87 GLU A N 1
ATOM 681 C CA . GLU A 1 87 ? -6.822 8.873 -12.766 1.00 39.44 87 GLU A CA 1
ATOM 682 C C . GLU A 1 87 ? -6.633 9.259 -14.224 1.00 39.44 87 GLU A C 1
ATOM 684 O O . GLU A 1 87 ? -5.542 9.169 -14.788 1.00 39.44 87 GLU A O 1
ATOM 689 N N . LYS A 1 88 ? -7.743 9.635 -14.873 1.00 39.44 88 LYS A N 1
ATOM 690 C CA . LYS A 1 88 ? -7.741 10.507 -16.023 1.00 39.44 88 LYS A CA 1
ATOM 691 C C . LYS A 1 88 ? -6.841 11.612 -15.543 1.00 39.44 88 LYS A C 1
ATOM 693 O O . LYS A 1 88 ? -7.269 12.377 -14.682 1.00 39.44 88 LYS A O 1
ATOM 698 N N . ARG A 1 89 ? -5.590 11.610 -16.017 1.00 37.38 89 ARG A N 1
ATOM 699 C CA . ARG A 1 89 ? -4.637 12.697 -15.841 1.00 37.38 89 ARG A CA 1
ATOM 700 C C . ARG A 1 89 ? -5.461 13.962 -16.004 1.00 37.38 89 ARG A C 1
ATOM 702 O O . ARG A 1 89 ? -5.822 14.272 -17.135 1.00 37.38 89 ARG A O 1
ATOM 709 N N . GLN A 1 90 ? -5.852 14.629 -14.922 1.00 35.16 90 GLN A N 1
ATOM 710 C CA . GLN A 1 90 ? -6.398 15.963 -15.059 1.00 35.16 90 GLN A CA 1
ATOM 711 C C . GLN A 1 90 ? -5.150 16.809 -15.253 1.00 35.16 90 GLN A C 1
ATOM 713 O O . GLN A 1 90 ? -4.361 16.955 -14.316 1.00 35.16 90 GLN A O 1
ATOM 718 N N . PRO A 1 91 ? -4.874 17.269 -16.485 1.00 34.53 91 PRO A N 1
ATOM 719 C CA . PRO A 1 91 ? -3.726 18.108 -16.707 1.00 34.53 91 PRO A CA 1
ATOM 720 C C . PRO A 1 91 ? -4.076 19.459 -16.087 1.00 34.53 91 PRO A C 1
ATOM 722 O O . PRO A 1 91 ? -4.897 20.196 -16.618 1.00 34.53 91 PRO A O 1
ATOM 725 N N . GLY A 1 92 ? -3.460 19.758 -14.947 1.00 42.88 92 GLY A N 1
ATOM 726 C CA . GLY A 1 92 ? -3.469 21.083 -14.345 1.00 42.88 92 GLY A CA 1
ATOM 727 C C . GLY A 1 92 ? -4.732 21.439 -13.564 1.00 42.88 92 GLY A C 1
ATOM 728 O O . GLY A 1 92 ? -5.748 21.831 -14.124 1.00 42.88 92 GLY A O 1
ATOM 729 N N . ILE A 1 93 ? -4.586 21.506 -12.243 1.00 34.44 93 ILE A N 1
ATOM 730 C CA . ILE A 1 93 ? -5.095 22.662 -11.507 1.00 34.44 93 ILE A CA 1
ATOM 731 C C . ILE A 1 93 ? -3.881 23.303 -10.840 1.00 34.44 93 ILE A C 1
ATOM 733 O O . ILE A 1 93 ? -3.444 22.904 -9.766 1.00 34.44 93 ILE A O 1
ATOM 737 N N . LEU A 1 94 ? -3.307 24.280 -11.545 1.00 34.19 94 LEU A N 1
ATOM 738 C CA . LEU A 1 94 ? -2.613 25.386 -10.900 1.00 34.19 94 LEU A CA 1
ATOM 739 C C . LEU A 1 94 ? -3.657 26.120 -10.060 1.00 34.19 94 LEU A C 1
ATOM 741 O O . LEU A 1 94 ? -4.643 26.628 -10.601 1.00 34.19 94 LEU A O 1
ATOM 745 N N . ARG A 1 95 ? -3.427 26.193 -8.757 1.00 37.56 95 ARG A N 1
ATOM 746 C CA . ARG A 1 95 ? -3.959 27.271 -7.940 1.00 37.56 95 ARG A CA 1
ATOM 747 C C . ARG A 1 95 ? -2.924 27.692 -6.918 1.00 37.56 95 ARG A C 1
ATOM 749 O O . ARG A 1 95 ? -2.290 26.785 -6.341 1.00 37.56 95 ARG A O 1
#